Protein AF-A0A3D5GMU6-F1 (afdb_monomer_lite)

Structure (mmCIF, N/CA/C/O backbone):
data_AF-A0A3D5GMU6-F1
#
_entry.id   AF-A0A3D5GMU6-F1
#
loop_
_atom_site.group_PDB
_atom_site.id
_atom_site.type_symbol
_atom_site.label_atom_id
_atom_site.label_alt_id
_atom_site.label_comp_id
_atom_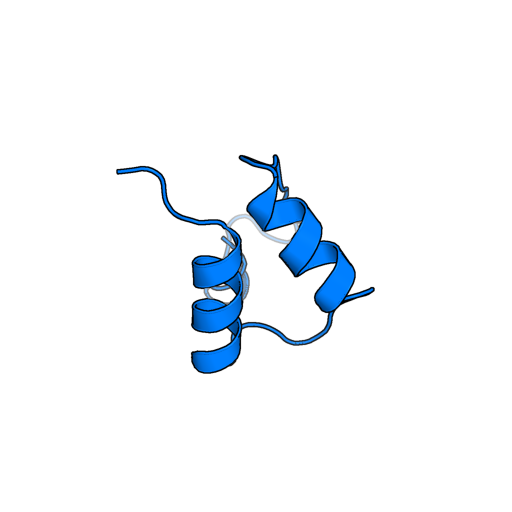site.label_asym_id
_atom_site.label_entity_id
_atom_site.label_seq_id
_atom_site.pdbx_PDB_ins_code
_atom_site.Cartn_x
_atom_site.Cartn_y
_atom_site.Cartn_z
_atom_site.occupancy
_atom_site.B_iso_or_equiv
_atom_site.auth_seq_id
_atom_site.auth_comp_id
_atom_site.auth_asym_id
_atom_site.auth_atom_id
_atom_site.pdbx_PDB_model_num
ATOM 1 N N . MET A 1 1 ? -22.931 3.975 -0.177 1.00 48.72 1 MET A N 1
ATOM 2 C CA . MET A 1 1 ? -22.365 2.628 0.022 1.00 48.72 1 MET A CA 1
ATOM 3 C C . MET A 1 1 ? -21.039 2.825 0.733 1.00 48.72 1 MET A C 1
ATOM 5 O O . MET A 1 1 ? -20.119 3.331 0.109 1.00 48.72 1 MET A O 1
ATOM 9 N N . VAL A 1 2 ? -20.987 2.605 2.048 1.00 56.34 2 VAL A N 1
ATOM 10 C CA . VAL A 1 2 ? -19.723 2.673 2.798 1.00 56.34 2 VAL A CA 1
ATOM 11 C C . VAL A 1 2 ? -19.031 1.343 2.541 1.00 56.34 2 VAL A C 1
ATOM 13 O O . VAL A 1 2 ? -19.600 0.300 2.847 1.00 56.34 2 VAL A O 1
ATOM 16 N N . VAL A 1 3 ? -17.886 1.374 1.866 1.00 63.38 3 VAL A N 1
ATOM 17 C CA . VAL A 1 3 ? -17.069 0.175 1.666 1.00 63.38 3 VAL A CA 1
ATOM 18 C C . VAL A 1 3 ? -16.424 -0.119 3.013 1.00 63.38 3 VAL A C 1
ATOM 20 O O . VAL A 1 3 ? -15.730 0.741 3.552 1.00 63.38 3 VAL A O 1
ATOM 23 N N . ASP A 1 4 ? -16.722 -1.274 3.595 1.00 77.56 4 ASP A N 1
ATOM 24 C CA . ASP A 1 4 ? -16.075 -1.705 4.830 1.00 77.56 4 ASP A CA 1
ATOM 25 C C . ASP A 1 4 ? -14.599 -1.983 4.520 1.00 77.56 4 ASP A C 1
ATOM 27 O O . ASP A 1 4 ? -14.280 -2.801 3.651 1.00 77.56 4 ASP A O 1
ATOM 31 N N . GLY A 1 5 ? -13.696 -1.258 5.182 1.00 77.00 5 GLY A N 1
ATOM 32 C CA . GLY A 1 5 ? -12.266 -1.354 4.908 1.00 77.00 5 GLY A CA 1
ATOM 33 C C . GLY A 1 5 ? -11.701 -2.744 5.214 1.00 77.00 5 GLY A C 1
ATOM 34 O O . GLY A 1 5 ? -10.750 -3.171 4.560 1.00 77.00 5 GLY A O 1
ATOM 35 N N . SER A 1 6 ? -12.314 -3.480 6.146 1.00 79.94 6 SER A N 1
ATOM 36 C CA . SER A 1 6 ? -11.906 -4.851 6.470 1.00 79.94 6 SER A CA 1
ATOM 37 C C . SER A 1 6 ? -12.213 -5.835 5.331 1.00 79.94 6 SER A C 1
ATOM 39 O O . SER A 1 6 ? -11.367 -6.663 4.998 1.00 79.94 6 SER A O 1
ATOM 41 N N . LEU A 1 7 ? -13.356 -5.673 4.649 1.00 88.25 7 LEU A N 1
ATOM 42 C CA . LEU A 1 7 ? -13.740 -6.494 3.492 1.00 88.25 7 LEU A CA 1
ATOM 43 C C . LEU A 1 7 ? -12.824 -6.261 2.284 1.00 88.25 7 LEU A C 1
ATOM 45 O O . LEU A 1 7 ? -12.562 -7.184 1.515 1.00 88.25 7 LEU A O 1
ATOM 49 N N . ILE A 1 8 ? -12.320 -5.033 2.119 1.00 92.38 8 ILE A N 1
ATOM 50 C CA . ILE A 1 8 ? -11.349 -4.704 1.068 1.00 92.38 8 ILE A CA 1
ATOM 51 C C . ILE A 1 8 ? -10.031 -5.447 1.284 1.00 92.38 8 ILE A C 1
ATOM 53 O O . ILE A 1 8 ? -9.465 -5.973 0.329 1.00 92.38 8 ILE A O 1
ATOM 57 N N . LEU A 1 9 ? -9.551 -5.515 2.529 1.00 93.31 9 LEU A N 1
ATOM 58 C CA . LEU A 1 9 ? -8.300 -6.200 2.832 1.00 93.31 9 LEU A CA 1
ATOM 59 C C . LEU A 1 9 ? -8.402 -7.695 2.510 1.00 93.31 9 LEU A C 1
ATOM 61 O O . LEU A 1 9 ? -7.492 -8.253 1.898 1.00 93.31 9 LEU A O 1
ATOM 65 N N . ASP A 1 10 ? -9.529 -8.321 2.852 1.00 92.94 10 ASP A N 1
ATOM 66 C CA . ASP A 1 10 ? -9.773 -9.734 2.559 1.00 92.94 10 ASP A CA 1
ATOM 67 C C . ASP A 1 10 ? -9.842 -10.013 1.044 1.00 92.94 10 ASP A C 1
ATOM 69 O O . ASP A 1 10 ? -9.282 -11.007 0.580 1.00 92.94 10 ASP A O 1
ATOM 73 N N . ASP A 1 11 ? -10.454 -9.122 0.252 1.00 94.38 11 ASP A N 1
ATOM 74 C CA . ASP A 1 11 ? -10.487 -9.236 -1.217 1.00 94.38 11 ASP A CA 1
ATOM 75 C C . ASP A 1 11 ? -9.083 -9.104 -1.837 1.00 94.38 11 ASP A C 1
ATOM 77 O O . ASP A 1 11 ? -8.708 -9.886 -2.713 1.00 94.38 11 ASP A O 1
ATOM 81 N N . LEU A 1 12 ? -8.261 -8.166 -1.350 1.00 94.06 12 LEU A N 1
ATOM 82 C CA . LEU A 1 12 ? -6.875 -8.008 -1.808 1.00 94.06 12 LEU A CA 1
ATOM 83 C C . LEU A 1 12 ? -6.026 -9.249 -1.499 1.00 94.06 12 LEU A C 1
ATOM 85 O O . LEU A 1 12 ? -5.249 -9.689 -2.351 1.00 94.06 12 LEU A O 1
ATOM 89 N N . VAL A 1 13 ? -6.204 -9.848 -0.317 1.00 94.44 13 VAL A N 1
ATOM 90 C CA . VAL A 1 13 ? -5.543 -11.110 0.050 1.00 94.44 13 VAL A CA 1
ATOM 91 C C . VAL A 1 13 ? -6.018 -12.250 -0.853 1.00 94.44 13 VAL A C 1
ATOM 93 O O . VAL A 1 13 ? -5.189 -12.972 -1.406 1.00 94.44 13 VAL A O 1
ATOM 96 N N . ALA A 1 14 ? -7.329 -12.388 -1.066 1.00 95.56 14 ALA A N 1
ATOM 97 C CA . ALA A 1 14 ? -7.899 -13.441 -1.911 1.00 95.56 14 ALA A CA 1
ATOM 98 C C . ALA A 1 14 ? -7.428 -13.355 -3.374 1.00 95.56 14 ALA A C 1
ATOM 100 O O . ALA A 1 14 ? -7.287 -14.377 -4.046 1.00 95.56 14 ALA A O 1
ATOM 101 N N . ARG A 1 15 ? -7.143 -12.143 -3.860 1.00 95.94 15 ARG A N 1
ATOM 102 C CA . ARG A 1 15 ? -6.587 -11.892 -5.200 1.00 95.94 15 ARG A CA 1
ATOM 103 C C . ARG A 1 15 ? -5.071 -12.073 -5.288 1.00 95.94 15 ARG A C 1
ATOM 105 O O . ARG A 1 15 ? -4.522 -11.940 -6.379 1.00 95.94 15 ARG A O 1
ATOM 112 N N . GLY A 1 16 ? -4.393 -12.348 -4.173 1.00 95.12 16 GLY A N 1
ATOM 113 C CA . GLY A 1 16 ? -2.934 -12.445 -4.123 1.00 95.12 16 GLY A CA 1
ATOM 114 C C . GLY A 1 16 ? -2.225 -11.103 -4.336 1.00 95.12 16 GLY A C 1
ATOM 115 O O . GLY A 1 16 ? -1.091 -11.084 -4.804 1.00 95.12 16 GLY A O 1
ATOM 116 N N . LEU A 1 17 ? -2.892 -9.985 -4.023 1.00 95.12 17 LEU A N 1
ATOM 117 C CA . LEU A 1 17 ? -2.356 -8.624 -4.175 1.00 95.12 17 LEU A CA 1
ATOM 118 C C . LEU A 1 17 ? -1.635 -8.116 -2.916 1.00 95.12 17 LEU A C 1
ATOM 120 O O . LEU A 1 17 ? -1.111 -7.006 -2.913 1.00 95.12 17 LEU A O 1
ATOM 124 N N . VAL A 1 18 ? -1.587 -8.922 -1.852 1.00 94.19 18 VAL A N 1
ATOM 125 C CA . VAL A 1 18 ? -0.817 -8.636 -0.637 1.00 94.19 18 VAL A CA 1
ATOM 126 C C . VAL A 1 18 ? 0.441 -9.494 -0.648 1.00 94.19 18 VAL A C 1
ATOM 128 O O . VAL A 1 18 ? 0.355 -10.718 -0.582 1.00 94.19 18 VAL A O 1
ATOM 131 N N . HIS A 1 19 ? 1.602 -8.846 -0.743 1.00 94.25 19 HIS A N 1
ATOM 132 C CA . HIS A 1 19 ? 2.894 -9.529 -0.678 1.00 94.25 19 HIS A CA 1
ATOM 133 C C . HIS A 1 19 ? 3.411 -9.635 0.760 1.00 94.25 19 HIS A C 1
ATOM 135 O O . HIS A 1 19 ? 3.674 -10.735 1.226 1.00 94.25 19 HIS A O 1
ATOM 141 N N . ASP A 1 20 ? 3.493 -8.499 1.457 1.00 94.56 20 ASP A N 1
ATOM 142 C CA . ASP A 1 20 ? 3.930 -8.387 2.850 1.00 94.56 20 ASP A CA 1
ATOM 143 C C . ASP A 1 20 ? 3.131 -7.290 3.566 1.00 94.56 20 ASP A C 1
ATOM 145 O O . ASP A 1 20 ? 2.667 -6.328 2.947 1.00 94.56 20 ASP A O 1
ATOM 149 N N . SER A 1 21 ? 2.979 -7.428 4.884 1.00 94.00 21 SER A N 1
ATOM 150 C CA . SE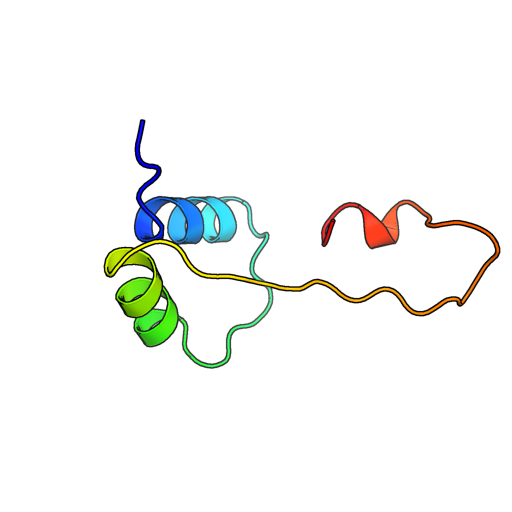R A 1 21 ? 2.358 -6.429 5.759 1.00 94.00 21 SER A CA 1
ATOM 151 C C . SER A 1 21 ? 3.096 -6.385 7.091 1.00 94.00 21 SER A C 1
ATOM 153 O O . SER A 1 21 ? 3.430 -7.430 7.644 1.00 94.00 21 SER A O 1
ATOM 155 N N . THR A 1 22 ? 3.318 -5.184 7.628 1.00 95.25 22 THR A N 1
ATOM 156 C CA . THR A 1 22 ? 3.951 -4.998 8.943 1.00 95.25 22 THR A CA 1
ATOM 157 C C . THR A 1 22 ? 3.159 -5.683 10.058 1.00 95.25 22 THR A C 1
ATOM 159 O O . THR A 1 22 ? 3.743 -6.331 10.919 1.00 95.25 22 THR A O 1
ATOM 162 N N . ASP A 1 23 ? 1.833 -5.529 10.036 1.00 95.94 23 ASP A N 1
ATOM 163 C CA . ASP A 1 23 ? 0.891 -6.204 10.930 1.00 95.94 23 ASP A CA 1
ATOM 164 C C . ASP A 1 23 ? -0.489 -6.214 10.258 1.00 95.94 23 ASP A C 1
ATOM 166 O O . ASP A 1 23 ? -1.154 -5.183 10.114 1.00 95.94 23 ASP A O 1
ATOM 170 N N . LEU A 1 24 ? -0.897 -7.389 9.781 1.00 93.44 24 LEU A N 1
ATOM 171 C CA . LEU A 1 24 ? -2.136 -7.546 9.027 1.00 93.44 24 LEU A CA 1
ATOM 172 C C . LEU A 1 24 ? -3.382 -7.400 9.915 1.00 93.44 24 LEU A C 1
ATOM 174 O O . LEU A 1 24 ? -4.388 -6.847 9.465 1.00 93.44 24 LEU A O 1
ATOM 178 N N . ASP A 1 25 ? -3.319 -7.845 11.169 1.00 93.81 25 ASP A N 1
ATOM 179 C CA . ASP A 1 25 ? -4.460 -7.816 12.088 1.00 93.81 25 ASP A CA 1
ATOM 180 C C . ASP A 1 25 ? -4.691 -6.406 12.646 1.00 93.81 25 ASP A C 1
ATOM 182 O O . ASP A 1 25 ? -5.837 -5.938 12.729 1.00 93.81 25 ASP A O 1
ATOM 186 N N . ALA A 1 26 ? -3.609 -5.680 12.946 1.00 94.94 26 ALA A N 1
ATOM 187 C CA . ALA A 1 26 ? -3.695 -4.268 13.305 1.00 94.94 26 ALA A CA 1
ATOM 188 C C . ALA A 1 26 ? -4.242 -3.422 12.142 1.00 94.94 26 ALA A C 1
ATOM 190 O O . ALA A 1 26 ? -5.105 -2.565 12.358 1.00 94.94 26 ALA A O 1
ATOM 191 N N . LEU A 1 27 ? -3.807 -3.689 10.902 1.00 93.56 27 LEU A N 1
ATOM 192 C CA . LEU A 1 27 ? -4.338 -3.018 9.712 1.00 93.56 27 LEU A CA 1
ATOM 193 C C . LEU A 1 27 ? -5.836 -3.296 9.526 1.00 93.56 27 LEU A C 1
ATOM 195 O O . LEU A 1 27 ? -6.600 -2.357 9.297 1.00 93.56 27 LEU A O 1
ATOM 199 N N . ARG A 1 28 ? -6.272 -4.556 9.674 1.00 93.94 28 ARG A N 1
ATOM 200 C CA . ARG A 1 28 ? -7.694 -4.930 9.585 1.00 93.94 28 ARG A CA 1
ATOM 201 C C . ARG A 1 28 ? -8.536 -4.169 10.609 1.00 93.94 28 ARG A C 1
ATOM 203 O O . ARG A 1 28 ? -9.578 -3.622 10.256 1.00 93.94 28 ARG A O 1
ATOM 210 N N . THR A 1 29 ? -8.058 -4.092 11.852 1.00 93.81 29 THR A N 1
ATOM 211 C CA . THR A 1 29 ? -8.727 -3.340 12.925 1.00 93.81 29 THR A CA 1
ATOM 212 C C . THR A 1 29 ? -8.826 -1.858 12.570 1.00 93.81 29 THR A C 1
ATOM 214 O O . THR A 1 29 ? -9.909 -1.280 12.635 1.00 93.81 29 THR A O 1
ATOM 217 N N . ARG A 1 30 ? -7.729 -1.249 12.100 1.00 93.44 30 ARG A N 1
ATOM 218 C CA . ARG A 1 30 ? -7.701 0.172 11.732 1.00 93.44 30 ARG A CA 1
ATOM 219 C C . ARG A 1 30 ? -8.634 0.507 10.564 1.00 93.44 30 ARG A C 1
ATOM 221 O O . ARG A 1 30 ? -9.273 1.555 10.579 1.00 93.44 30 ARG A O 1
ATOM 228 N N . LEU A 1 31 ? -8.722 -0.371 9.568 1.00 92.94 31 LEU A N 1
ATOM 229 C CA . LEU A 1 31 ? -9.616 -0.206 8.418 1.00 92.94 31 LEU A CA 1
ATOM 23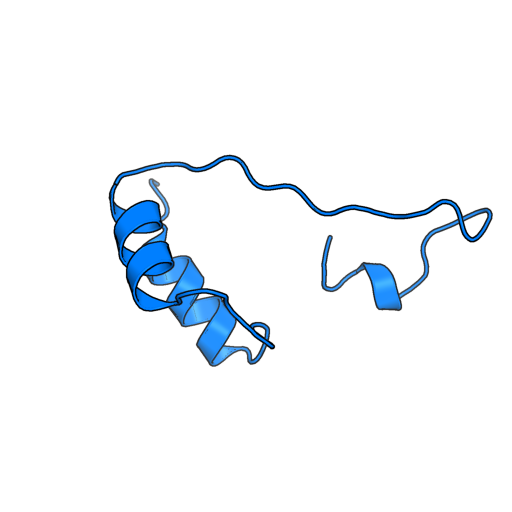0 C C . LEU A 1 31 ? -11.104 -0.346 8.790 1.00 92.94 31 LEU A C 1
ATOM 232 O O . LEU A 1 31 ? -11.953 0.213 8.096 1.00 92.94 31 LEU A O 1
ATOM 236 N N . ALA A 1 32 ? -11.424 -1.051 9.881 1.00 91.31 32 ALA A N 1
ATOM 237 C CA . ALA A 1 32 ? -12.787 -1.160 10.408 1.00 91.31 32 ALA A CA 1
ATOM 238 C C . ALA A 1 32 ? -13.239 0.093 11.187 1.00 91.31 32 ALA A C 1
ATOM 240 O O . ALA A 1 32 ? -14.434 0.359 11.292 1.00 91.31 32 ALA A O 1
ATOM 241 N N . GLU A 1 33 ? -12.303 0.891 11.713 1.00 92.62 33 GLU A N 1
ATOM 242 C CA . GLU A 1 33 ? -12.611 2.127 12.454 1.00 92.62 33 GLU A CA 1
ATOM 243 C C . GLU A 1 33 ? -13.110 3.265 11.548 1.00 92.62 33 GLU A C 1
ATOM 245 O O . GLU A 1 33 ? -13.768 4.194 12.022 1.00 92.62 33 GLU A O 1
ATOM 250 N N . GLY A 1 34 ? -12.802 3.215 10.250 1.00 89.00 34 GLY A N 1
ATOM 251 C CA . GLY A 1 34 ? -13.252 4.194 9.267 1.00 89.00 34 GLY A CA 1
ATOM 252 C C . GLY A 1 34 ? -12.241 4.446 8.143 1.00 89.00 34 GLY A C 1
ATOM 253 O O . GLY A 1 34 ? -11.236 3.746 8.035 1.00 89.00 34 GLY A O 1
ATOM 254 N N . PRO A 1 35 ? -12.494 5.453 7.287 1.00 91.12 35 PRO A N 1
ATOM 255 C CA . PRO A 1 35 ? -11.631 5.774 6.154 1.00 91.12 35 PRO A CA 1
ATOM 256 C C . PRO A 1 35 ? -10.201 6.135 6.571 1.00 91.12 35 PRO A C 1
ATOM 258 O O . PRO A 1 35 ? -9.980 6.848 7.552 1.00 91.12 35 PRO A O 1
ATOM 261 N N . VAL A 1 36 ? -9.231 5.692 5.771 1.00 92.44 36 VAL A N 1
ATOM 262 C CA . VAL A 1 36 ? -7.800 5.932 5.989 1.00 92.44 36 VAL A CA 1
ATOM 263 C C . VAL A 1 36 ? -7.192 6.543 4.728 1.00 92.44 36 VAL A C 1
ATOM 265 O O . VAL A 1 36 ? -7.536 6.153 3.614 1.00 92.44 36 VAL A O 1
ATOM 268 N N . THR A 1 37 ? -6.277 7.495 4.898 1.00 94.38 37 THR A N 1
ATOM 269 C CA . THR A 1 37 ? -5.466 8.032 3.799 1.00 94.38 37 THR A CA 1
ATOM 270 C C . THR A 1 37 ? -4.251 7.137 3.583 1.00 94.38 37 THR A C 1
ATOM 272 O O . THR A 1 37 ? -3.521 6.854 4.532 1.00 94.38 37 THR A O 1
ATOM 275 N N . LEU A 1 38 ? -4.014 6.724 2.341 1.00 93.44 38 LEU A N 1
ATOM 276 C CA . LEU A 1 38 ? -2.857 5.925 1.934 1.00 93.44 38 LEU A CA 1
ATOM 277 C C . LEU A 1 38 ? -2.075 6.635 0.826 1.00 93.44 38 LEU A C 1
ATOM 279 O O . LEU A 1 38 ? -2.589 7.560 0.194 1.00 93.44 38 LEU A O 1
ATOM 283 N N . TYR A 1 39 ? -0.835 6.208 0.602 1.00 95.19 39 TYR A N 1
ATOM 284 C CA . TYR A 1 39 ? 0.014 6.731 -0.464 1.00 95.19 39 TYR A CA 1
ATOM 285 C C . TYR A 1 39 ? 0.723 5.591 -1.198 1.00 95.19 39 TYR A C 1
ATOM 287 O O . TYR A 1 39 ? 1.049 4.568 -0.599 1.00 95.19 39 TYR A O 1
ATOM 295 N N . CYS A 1 40 ? 0.983 5.806 -2.486 1.00 93.62 40 CYS A N 1
ATOM 296 C CA . CYS A 1 40 ? 1.842 4.972 -3.317 1.00 93.62 40 CYS A CA 1
ATOM 297 C C . CYS A 1 40 ? 2.819 5.893 -4.060 1.00 93.62 40 CYS A C 1
ATOM 299 O O . CYS A 1 40 ? 2.399 6.886 -4.658 1.00 93.62 40 CYS A O 1
ATOM 301 N N . GLY A 1 41 ? 4.120 5.629 -3.936 1.00 91.88 41 GLY A N 1
ATOM 302 C CA . GLY A 1 41 ? 5.176 6.482 -4.482 1.00 91.88 41 GLY A CA 1
ATOM 303 C C . GLY A 1 41 ? 5.735 5.943 -5.796 1.00 91.88 41 GLY A C 1
ATOM 304 O O . GLY A 1 41 ? 5.937 4.740 -5.934 1.00 91.88 41 GLY A O 1
ATOM 305 N N . PHE A 1 42 ? 6.035 6.846 -6.731 1.00 90.94 42 PHE A N 1
ATOM 306 C CA . PHE A 1 42 ? 6.709 6.534 -7.991 1.00 90.94 42 PHE A CA 1
ATOM 307 C C . PHE A 1 42 ? 7.930 7.438 -8.144 1.00 90.94 42 PHE A C 1
ATOM 309 O O . PHE A 1 42 ? 7.788 8.660 -8.217 1.00 90.94 42 PHE A O 1
ATOM 316 N N . ASP A 1 43 ? 9.120 6.845 -8.212 1.00 92.12 43 ASP A N 1
ATOM 317 C CA . ASP A 1 43 ? 10.340 7.594 -8.504 1.00 92.12 43 ASP A CA 1
ATOM 318 C C . ASP A 1 43 ? 10.425 7.905 -10.009 1.00 92.12 43 ASP A C 1
ATOM 320 O O . ASP A 1 43 ? 10.092 7.039 -10.830 1.00 92.12 43 ASP A O 1
ATOM 324 N N . PRO A 1 44 ? 10.894 9.106 -10.409 1.00 86.50 44 PRO A N 1
ATOM 325 C CA . PRO A 1 44 ? 10.997 9.520 -11.810 1.00 86.50 44 PRO A CA 1
ATOM 326 C C . PRO A 1 44 ? 12.175 8.824 -12.512 1.00 86.50 44 PRO A C 1
ATOM 328 O O . PRO A 1 44 ? 13.185 9.436 -12.856 1.00 86.50 44 PRO A O 1
ATOM 331 N N . THR A 1 45 ? 12.053 7.513 -12.697 1.00 87.12 45 THR A N 1
ATOM 332 C CA . THR A 1 45 ? 13.064 6.637 -13.310 1.00 87.12 45 THR A CA 1
ATOM 333 C C . THR A 1 45 ? 13.025 6.654 -14.840 1.00 87.12 45 THR A C 1
ATOM 335 O O . THR A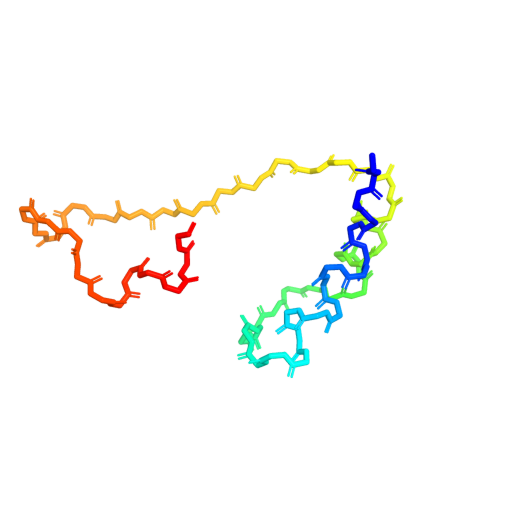 1 45 ? 13.992 6.249 -15.483 1.00 87.12 45 THR A O 1
ATOM 338 N N . SER A 1 46 ? 11.927 7.132 -15.429 1.00 87.00 46 SER A N 1
ATOM 339 C CA . SER A 1 46 ? 11.734 7.310 -16.867 1.00 87.00 46 SER A CA 1
ATOM 340 C C . SER A 1 46 ? 10.691 8.401 -17.131 1.00 87.00 46 SER A C 1
ATOM 342 O O . SER A 1 46 ? 9.963 8.835 -16.240 1.00 87.00 46 SER A O 1
ATOM 344 N N . ASP A 1 47 ? 10.605 8.805 -18.389 1.00 87.50 47 ASP A N 1
ATOM 345 C CA . ASP A 1 47 ? 9.684 9.757 -18.999 1.00 87.50 47 ASP A CA 1
ATOM 346 C C . ASP A 1 47 ? 8.204 9.350 -18.819 1.00 87.50 47 ASP A C 1
ATOM 348 O O . ASP A 1 47 ? 7.302 10.162 -19.023 1.00 87.50 47 ASP A O 1
ATOM 352 N N . SER A 1 48 ? 7.940 8.079 -18.483 1.00 87.69 48 SER A N 1
ATOM 353 C CA . SER A 1 48 ? 6.595 7.529 -18.295 1.00 87.69 48 SER A CA 1
ATOM 354 C C . SER A 1 48 ? 6.568 6.313 -17.359 1.00 87.69 48 SER A C 1
ATOM 356 O O . SER A 1 48 ? 7.581 5.646 -17.142 1.00 87.69 48 SER A O 1
ATOM 358 N N . LEU A 1 49 ? 5.379 5.995 -16.834 1.00 90.88 49 LEU A N 1
ATOM 359 C CA . LEU A 1 49 ? 5.123 4.756 -16.099 1.00 90.88 49 LEU A CA 1
ATOM 360 C C . LEU A 1 49 ? 4.879 3.596 -17.074 1.00 90.88 49 LEU A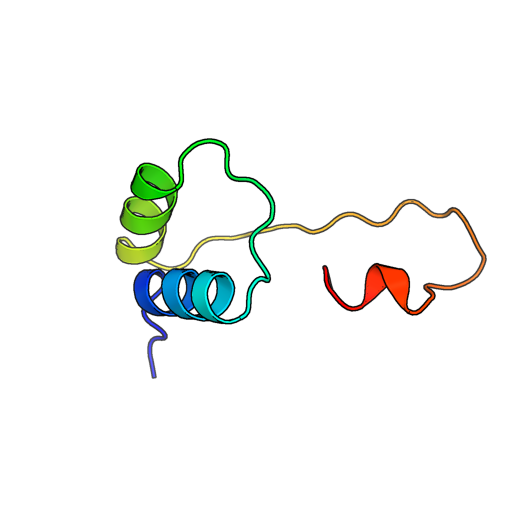 C 1
ATOM 362 O O . LEU A 1 49 ? 4.101 3.713 -18.017 1.00 90.88 49 LEU A O 1
ATOM 366 N N . HIS A 1 50 ? 5.495 2.446 -16.811 1.00 90.50 50 HIS A N 1
ATOM 367 C CA . HIS A 1 50 ? 5.209 1.189 -17.511 1.00 90.50 50 HIS A CA 1
ATOM 368 C C . HIS A 1 50 ? 4.328 0.235 -16.679 1.00 90.50 50 HIS A C 1
ATOM 370 O O . HIS A 1 50 ? 4.037 0.497 -15.515 1.00 90.50 50 HIS A O 1
ATOM 376 N N . ILE A 1 51 ? 3.960 -0.917 -17.261 1.00 90.31 51 ILE A N 1
ATOM 377 C CA . ILE A 1 51 ? 3.032 -1.927 -16.702 1.00 90.31 51 ILE A CA 1
ATOM 378 C C . ILE A 1 51 ? 3.320 -2.347 -15.247 1.00 90.31 51 ILE A C 1
ATOM 380 O O . ILE A 1 51 ? 2.397 -2.668 -14.506 1.00 90.31 51 ILE A O 1
ATOM 384 N N . GLY A 1 52 ? 4.582 -2.304 -14.811 1.00 88.62 52 GLY A N 1
ATOM 385 C CA . GLY A 1 52 ? 4.980 -2.673 -13.448 1.00 88.62 52 GLY A CA 1
ATOM 386 C C . GLY A 1 52 ? 4.423 -1.733 -12.376 1.00 88.62 52 GLY A C 1
ATOM 387 O O . GLY A 1 52 ? 4.251 -2.141 -11.235 1.00 88.62 52 GLY A O 1
ATOM 388 N N . HIS A 1 53 ? 4.0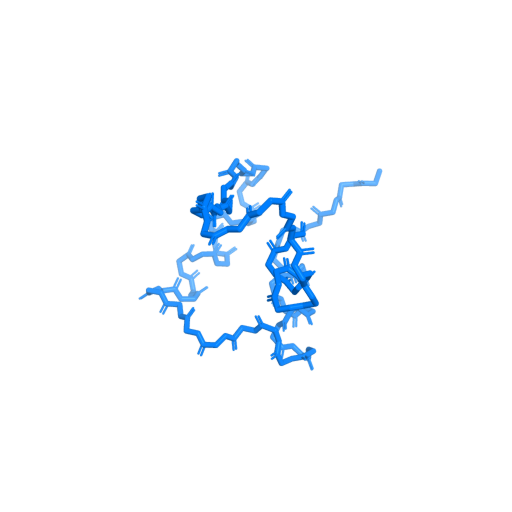78 -0.505 -12.758 1.00 88.31 53 HIS A N 1
ATOM 389 C CA . HIS A 1 53 ? 3.504 0.506 -11.877 1.00 88.31 53 HIS A CA 1
ATOM 390 C C . HIS A 1 53 ? 1.978 0.439 -11.786 1.00 88.31 53 HIS A C 1
ATOM 392 O O . HIS A 1 53 ? 1.407 1.154 -10.976 1.00 88.31 53 HIS A O 1
ATOM 398 N N . LEU A 1 54 ? 1.307 -0.388 -12.599 1.00 89.69 54 LEU A N 1
ATOM 399 C CA . LEU A 1 54 ? -0.161 -0.434 -12.623 1.00 89.69 54 LEU A CA 1
ATOM 400 C C . LEU A 1 54 ? -0.774 -1.243 -11.484 1.00 89.69 54 LEU A C 1
ATOM 402 O O . LEU A 1 54 ? -1.938 -1.044 -11.177 1.00 89.69 54 LEU A O 1
ATOM 406 N N . VAL A 1 55 ? -0.032 -2.180 -10.891 1.00 89.94 55 VAL A N 1
ATOM 407 C CA . VAL A 1 55 ? -0.536 -2.957 -9.748 1.00 89.94 55 VAL A CA 1
ATOM 408 C C . VAL A 1 55 ? -0.584 -2.101 -8.473 1.00 89.94 55 VAL A C 1
ATOM 410 O O . VAL A 1 55 ? -1.566 -2.204 -7.745 1.00 89.94 55 VAL A O 1
ATOM 413 N N . PRO A 1 56 ? 0.418 -1.243 -8.192 1.00 85.56 56 PRO A N 1
ATOM 414 C CA . PRO A 1 56 ? 0.373 -0.335 -7.044 1.00 85.56 56 PRO A CA 1
ATOM 415 C C . PRO A 1 56 ? -0.451 0.954 -7.242 1.00 85.56 56 PRO A C 1
ATOM 417 O O . PRO A 1 56 ? -0.614 1.687 -6.267 1.00 85.56 56 PRO A O 1
ATOM 420 N N . LEU A 1 57 ? -0.886 1.276 -8.470 1.00 84.12 57 LEU A N 1
ATOM 421 C CA . LEU A 1 57 ? -1.644 2.493 -8.819 1.00 84.12 57 LEU A CA 1
ATOM 422 C C . LEU A 1 57 ? -3.153 2.300 -8.618 1.00 84.12 57 LEU A C 1
ATOM 424 O O . LEU A 1 57 ? -3.777 3.226 -8.052 1.00 84.12 57 LEU A O 1
#

Radius of gyration: 13.87 Å; chains: 1; bounding box: 35×23×32 Å

Secondary structure (DSSP, 8-state):
----HHHHHHHHHHTT-----S-HHHHHHHHHSS-----------SSS--GGGTTT-

Foldseek 3Di:
DFDQQLVVLVVCVVVVLQDDDPDSVVSSVVSRVGDDDDDDDDDPPDPDDDPVCVSVD

Sequence (57 aa):
MVVDGSLILDDLVARGLVHDSTDLDALRTRLAEGPVTLYCGFDPTSDSLHIGHLVPL

pLDDT: mean 89.37, std 8.98, range [48.72, 95.94]